Protein AF-A0A698WB61-F1 (afdb_monomer)

Organism: Salmonella bongori (NCBI:txid54736)

pLDDT: mean 81.7, std 18.83, range [40.88, 97.94]

Mean predicted aligned error: 11.67 Å

Radius of gyration: 24.61 Å; Cα contacts (8 Å, |Δi|>4): 195; chains: 1; bounding box: 82×40×59 Å

Nearest PDB structures (foldseek):
  4rny-assembly1_A  TM=7.582E-01  e=2.521E+00  Helicobacter pylori 26695
  7wpj-assembly1_A  TM=4.078E-01  e=1.451E+00  Staphylococcus aureus
  7sp4-assembly1_B  TM=3.111E-01  e=2.598E-01  Lederbergvirus Sf6
  1txk-assembly1_A  TM=3.949E-01  e=2.521E+00  Escherichia coli

Structure (mmCIF, N/CA/C/O backbone):
data_AF-A0A698WB61-F1
#
_entry.id   AF-A0A698WB61-F1
#
loop_
_atom_site.group_PDB
_atom_site.id
_atom_site.type_symbol
_atom_site.label_atom_id
_atom_site.label_alt_id
_atom_site.label_comp_id
_atom_site.label_asym_id
_atom_site.label_entity_id
_atom_site.label_seq_id
_atom_site.pdbx_PDB_ins_code
_atom_site.Cartn_x
_atom_site.Cartn_y
_atom_site.Cartn_z
_atom_site.occupancy
_atom_site.B_iso_or_equiv
_atom_site.auth_seq_id
_atom_site.auth_comp_id
_atom_site.auth_asym_id
_atom_site.auth_atom_id
_atom_site.pdbx_PDB_model_num
ATOM 1 N N . MET A 1 1 ? -61.695 -26.414 41.688 1.00 41.84 1 MET A N 1
ATOM 2 C CA . MET A 1 1 ? -60.893 -26.206 40.463 1.00 41.84 1 MET A CA 1
ATOM 3 C C . MET A 1 1 ? -61.001 -24.724 40.090 1.00 41.84 1 MET A C 1
ATOM 5 O O . MET A 1 1 ? -62.112 -24.228 40.003 1.00 41.84 1 MET A O 1
ATOM 9 N N . LYS A 1 2 ? -59.868 -24.009 40.027 1.00 46.34 2 LYS A N 1
ATOM 10 C CA 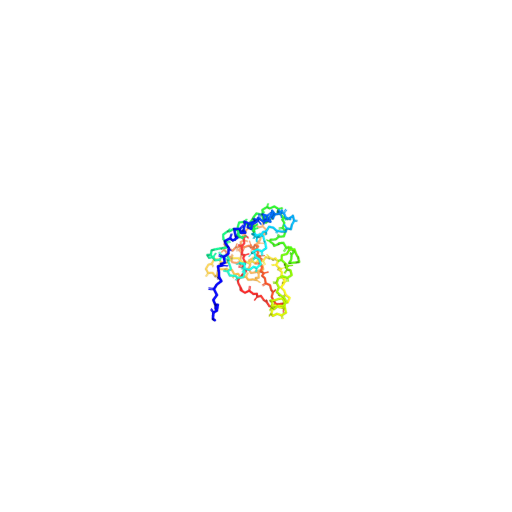. LYS A 1 2 ? -59.655 -22.597 39.597 1.00 46.34 2 LYS A CA 1
ATOM 11 C C . LYS A 1 2 ? -58.847 -22.666 38.275 1.00 46.34 2 LYS A C 1
ATOM 13 O O . LYS A 1 2 ? -58.151 -23.678 38.158 1.00 46.34 2 LYS A O 1
ATOM 18 N N . PRO A 1 3 ? -58.870 -21.707 37.315 1.00 48.97 3 PRO A N 1
ATOM 19 C CA . PRO A 1 3 ? -58.414 -20.314 37.528 1.00 48.97 3 PRO A CA 1
ATOM 20 C C . PRO A 1 3 ? -59.208 -19.229 36.756 1.00 48.97 3 PRO A C 1
ATOM 22 O O . PRO A 1 3 ? -59.797 -19.493 35.719 1.00 48.97 3 PRO A O 1
ATOM 25 N N . THR A 1 4 ? -59.450 -18.040 37.315 1.00 49.19 4 THR A N 1
ATOM 26 C CA . THR A 1 4 ? -58.546 -16.894 37.594 1.00 49.19 4 THR A CA 1
ATOM 27 C C . THR A 1 4 ? -58.271 -16.033 36.354 1.00 49.19 4 THR A C 1
ATOM 29 O O . THR A 1 4 ? -57.464 -16.378 35.499 1.00 49.19 4 THR A O 1
ATOM 32 N N . THR A 1 5 ? -58.960 -14.890 36.327 1.00 57.94 5 THR A N 1
ATOM 33 C CA . THR A 1 5 ? -58.790 -13.707 35.472 1.00 57.94 5 THR A CA 1
ATOM 34 C C . THR A 1 5 ? -57.394 -13.091 35.623 1.00 57.94 5 THR A C 1
ATOM 36 O O . THR A 1 5 ? -56.964 -12.854 36.752 1.00 57.94 5 THR A O 1
ATOM 39 N N . THR A 1 6 ? -56.725 -12.757 34.511 1.00 55.84 6 THR A N 1
ATOM 40 C CA . THR A 1 6 ? -55.413 -12.079 34.515 1.00 55.84 6 THR A CA 1
ATOM 41 C C . THR A 1 6 ? -55.462 -10.781 33.705 1.00 55.84 6 THR A C 1
ATOM 43 O O . THR A 1 6 ? -55.969 -10.743 32.587 1.00 55.84 6 THR A O 1
ATOM 46 N N . ILE A 1 7 ? -54.954 -9.718 34.327 1.00 53.56 7 ILE A N 1
ATOM 47 C CA . ILE A 1 7 ? -54.972 -8.311 33.913 1.00 53.56 7 ILE A CA 1
ATOM 48 C C . ILE A 1 7 ? -53.865 -8.034 32.881 1.00 53.56 7 ILE A C 1
ATOM 50 O O . ILE A 1 7 ? -52.739 -8.504 33.023 1.00 53.56 7 ILE A O 1
ATOM 54 N N . ILE A 1 8 ? -54.195 -7.240 31.859 1.00 55.44 8 ILE A N 1
ATOM 55 C CA . ILE A 1 8 ? -53.283 -6.722 30.831 1.00 55.44 8 ILE A CA 1
ATOM 56 C C . ILE A 1 8 ? -52.415 -5.618 31.451 1.00 55.44 8 ILE A C 1
ATOM 58 O O . ILE A 1 8 ? -52.942 -4.592 31.875 1.00 55.44 8 ILE A O 1
ATOM 62 N N . ALA A 1 9 ? -51.093 -5.797 31.467 1.00 50.34 9 ALA A N 1
ATOM 63 C CA . ALA A 1 9 ? -50.139 -4.741 31.799 1.00 50.34 9 ALA A CA 1
ATOM 64 C C . ALA A 1 9 ? -49.321 -4.380 30.549 1.00 50.34 9 ALA A C 1
ATOM 66 O O . ALA A 1 9 ? -48.451 -5.136 30.119 1.00 50.34 9 ALA A O 1
ATOM 67 N N . LEU A 1 10 ? -49.622 -3.221 29.952 1.00 55.03 10 LEU A N 1
ATOM 68 C CA . LEU A 1 10 ? -48.770 -2.576 28.953 1.00 55.03 10 LEU A CA 1
ATOM 69 C C . LEU A 1 10 ? -47.487 -2.083 29.641 1.00 55.03 10 LEU A C 1
ATOM 71 O O . LEU A 1 10 ? -47.478 -1.028 30.272 1.00 55.03 10 LEU A O 1
ATOM 75 N N . SER A 1 11 ? -46.391 -2.824 29.499 1.00 51.22 11 SER A N 1
ATOM 76 C CA . SER A 1 11 ? -45.049 -2.327 29.805 1.00 51.22 11 SER A CA 1
ATOM 77 C C . SER A 1 11 ? -44.483 -1.627 28.571 1.00 51.22 11 SER A C 1
ATOM 79 O O . SER A 1 11 ? -43.958 -2.263 27.660 1.00 51.22 11 SER A O 1
ATOM 81 N N . PHE A 1 12 ? -44.609 -0.301 28.533 1.00 55.00 12 PHE A N 1
ATOM 82 C CA . PHE A 1 12 ? -43.910 0.550 27.573 1.00 55.00 12 PHE A CA 1
ATOM 83 C C . PHE A 1 12 ? -42.424 0.573 27.967 1.00 55.00 12 PHE A C 1
ATOM 85 O O . PHE A 1 12 ? -42.005 1.337 28.836 1.00 55.00 12 PHE A O 1
ATOM 92 N N . ALA A 1 13 ? -41.631 -0.335 27.396 1.00 58.59 13 ALA A N 1
ATOM 93 C CA . ALA A 1 13 ? -40.183 -0.325 27.554 1.00 58.59 13 ALA A CA 1
ATOM 94 C C . ALA A 1 13 ? -39.633 0.939 26.879 1.00 58.59 13 ALA A C 1
ATOM 96 O O . ALA A 1 13 ? -39.672 1.065 25.658 1.00 58.59 13 ALA A O 1
ATOM 97 N N . VAL A 1 14 ? -39.165 1.893 27.685 1.00 59.50 14 VAL A N 1
ATOM 98 C CA . VAL A 1 14 ? -38.454 3.088 27.223 1.00 59.50 14 VAL A CA 1
ATOM 99 C C . VAL A 1 14 ? -37.188 2.623 26.498 1.00 59.50 14 VAL A C 1
ATOM 101 O O . VAL A 1 14 ? -36.313 2.046 27.150 1.00 59.50 14 VAL A O 1
ATOM 104 N N . PRO A 1 15 ? -37.048 2.838 25.177 1.00 50.62 15 PRO A N 1
ATOM 105 C CA . PRO A 1 15 ? -35.795 2.544 24.515 1.00 50.62 15 PRO A CA 1
ATOM 106 C C . PRO A 1 15 ? -34.793 3.599 24.985 1.00 50.62 15 PRO A C 1
ATOM 108 O O . PRO A 1 15 ? -34.879 4.765 24.598 1.00 50.62 15 PRO A O 1
ATOM 111 N N . LEU A 1 16 ? -33.846 3.203 25.843 1.00 55.16 16 LEU A N 1
ATOM 112 C CA . LEU A 1 16 ? -32.613 3.963 26.023 1.00 55.16 16 LEU A CA 1
ATOM 113 C C . LEU A 1 16 ? -31.941 4.017 24.648 1.00 55.16 16 LEU A C 1
ATOM 115 O O . LEU A 1 16 ? -31.295 3.060 24.221 1.00 55.16 16 LEU A O 1
ATOM 119 N N . LEU A 1 17 ? -32.114 5.131 23.935 1.00 52.75 17 LEU A N 1
ATOM 120 C CA . LEU A 1 17 ? -31.241 5.476 22.826 1.00 52.75 17 LEU A CA 1
ATOM 121 C C . LEU A 1 17 ? -29.831 5.598 23.409 1.00 52.75 17 LEU A C 1
ATOM 123 O O . LEU A 1 17 ? -29.476 6.610 24.013 1.00 52.75 17 LEU A O 1
ATOM 127 N N . ALA A 1 18 ? -29.032 4.547 23.241 1.00 57.81 18 ALA A N 1
ATOM 128 C CA . ALA A 1 18 ? -27.594 4.615 23.391 1.00 57.81 18 ALA A CA 1
ATOM 129 C C . ALA A 1 18 ? -27.074 5.561 22.302 1.00 57.81 18 ALA A C 1
ATOM 131 O O . ALA A 1 18 ? -26.806 5.157 21.170 1.00 57.81 18 ALA A O 1
ATOM 132 N N . ILE A 1 19 ? -26.993 6.851 22.632 1.00 54.56 19 ILE A N 1
ATOM 133 C CA . ILE A 1 19 ? -26.300 7.843 21.819 1.00 54.56 19 ILE A CA 1
ATOM 134 C C . ILE A 1 19 ? -24.838 7.409 21.823 1.00 54.56 19 ILE A C 1
ATOM 136 O O . ILE A 1 19 ? -24.088 7.670 22.762 1.00 54.56 19 ILE A O 1
ATOM 140 N N . SER A 1 20 ? -24.461 6.674 20.781 1.00 53.50 20 SER A N 1
ATOM 141 C CA . SER A 1 20 ? -23.079 6.321 20.505 1.00 53.50 20 SER A CA 1
ATOM 142 C C . SER A 1 20 ? -22.373 7.625 20.163 1.00 53.50 20 SER A C 1
ATOM 144 O O . SER A 1 20 ? -22.424 8.095 19.026 1.00 53.50 20 SER A O 1
ATOM 146 N N . LEU A 1 21 ? -21.786 8.273 21.169 1.00 49.03 21 LEU A N 1
ATOM 147 C CA . LEU A 1 21 ? -20.866 9.374 20.933 1.00 49.03 21 LEU A CA 1
ATOM 148 C C . LEU A 1 21 ? -19.780 8.834 19.996 1.00 49.03 21 LEU A C 1
ATOM 150 O O . LEU A 1 21 ? -19.218 7.776 20.294 1.00 49.03 21 LEU A O 1
ATOM 154 N N . PRO A 1 22 ? -19.457 9.514 18.883 1.00 46.28 22 PRO A N 1
ATOM 155 C CA . PRO A 1 22 ? -18.274 9.166 18.126 1.00 46.28 22 PRO A CA 1
ATOM 156 C C . PRO A 1 22 ? -17.081 9.478 19.029 1.00 46.28 22 PRO A C 1
ATOM 158 O O . PRO A 1 22 ? -16.597 10.610 19.089 1.00 46.28 22 PRO A O 1
ATOM 161 N N . SER A 1 23 ? -16.625 8.480 19.786 1.00 40.88 23 SER A N 1
ATOM 162 C CA . SER A 1 23 ? -15.330 8.523 20.439 1.00 40.88 23 SER A CA 1
ATOM 163 C C . SER A 1 23 ? -14.321 8.892 19.360 1.00 40.88 23 SER A C 1
ATOM 165 O O . SER A 1 23 ? -14.310 8.268 18.297 1.00 40.88 23 SER A O 1
ATOM 167 N N . ARG A 1 24 ? -13.454 9.875 19.610 1.00 44.25 24 ARG A N 1
ATOM 168 C CA . ARG A 1 24 ? -12.292 10.147 18.748 1.00 44.25 24 ARG A CA 1
ATOM 169 C C . ARG A 1 24 ? -11.207 9.066 18.912 1.00 44.25 24 ARG A C 1
ATOM 171 O O . ARG A 1 24 ? -10.029 9.372 19.043 1.00 44.25 24 ARG A O 1
ATOM 178 N N . ALA A 1 25 ? -11.640 7.809 18.912 1.00 51.84 25 ALA A N 1
ATOM 179 C CA . ALA A 1 25 ? -10.875 6.644 18.514 1.00 51.84 25 ALA A CA 1
ATOM 180 C C . ALA A 1 25 ? -10.750 6.652 16.977 1.00 51.84 25 ALA A C 1
ATOM 182 O O . ALA A 1 25 ? -11.428 7.432 16.297 1.00 51.84 25 ALA A O 1
ATOM 183 N N . ALA A 1 26 ? -9.864 5.829 16.416 1.00 61.22 26 ALA A N 1
ATOM 184 C CA . ALA A 1 26 ? -9.831 5.621 14.969 1.00 61.22 26 ALA A CA 1
ATOM 185 C C . ALA A 1 26 ? -11.254 5.304 14.468 1.00 61.22 26 ALA A C 1
ATOM 187 O O . ALA A 1 26 ? -12.000 4.590 15.140 1.00 61.22 26 ALA A O 1
ATOM 188 N N . SER A 1 27 ? -11.676 5.898 13.344 1.00 80.81 27 SER A N 1
ATOM 189 C CA . SER A 1 27 ? -13.045 5.660 12.867 1.00 80.81 27 SER A CA 1
ATOM 190 C C . SER A 1 27 ? -13.232 4.179 12.543 1.00 80.81 27 SER A C 1
ATOM 192 O O . SER A 1 27 ? -12.263 3.492 12.220 1.00 80.81 27 SER A O 1
ATOM 194 N N . GLN A 1 28 ? -14.470 3.684 12.572 1.00 83.62 28 GLN A N 1
ATOM 195 C CA . GLN A 1 28 ? -14.752 2.280 12.254 1.00 83.62 28 GLN A CA 1
ATOM 196 C C . GLN A 1 28 ? -14.163 1.876 10.890 1.00 83.62 28 GLN A C 1
ATOM 198 O O . GLN A 1 28 ? -13.548 0.820 10.773 1.00 83.62 28 GLN A O 1
ATOM 203 N N . ASP A 1 29 ? -14.217 2.780 9.908 1.00 90.56 29 ASP A N 1
ATOM 204 C CA . ASP A 1 29 ? -13.574 2.605 8.601 1.00 90.56 29 ASP A CA 1
ATOM 205 C C . ASP A 1 29 ? -12.039 2.538 8.668 1.00 90.56 29 ASP A C 1
ATOM 207 O O . ASP A 1 29 ? -11.430 1.777 7.922 1.00 90.56 29 ASP A O 1
ATOM 211 N N . GLU A 1 30 ? -11.390 3.329 9.533 1.00 91.25 30 GLU A N 1
ATOM 212 C CA . GLU A 1 30 ? -9.934 3.277 9.721 1.00 91.25 30 GLU A CA 1
ATOM 213 C C . GLU A 1 30 ? -9.511 1.969 10.397 1.00 91.25 30 GLU A C 1
ATOM 215 O O . GLU A 1 30 ? -8.488 1.391 10.034 1.00 91.25 30 GLU A O 1
ATOM 220 N N . CYS A 1 31 ? -10.305 1.477 11.346 1.00 91.00 31 CYS A N 1
ATOM 221 C CA . CYS A 1 31 ? -10.051 0.200 12.000 1.00 91.00 31 CYS A CA 1
ATOM 222 C C . CYS A 1 31 ? -10.312 -0.994 11.087 1.00 91.00 31 CYS A C 1
ATOM 224 O O . CYS A 1 31 ? -9.529 -1.943 11.085 1.00 91.00 31 CYS A O 1
ATOM 226 N N . ALA A 1 32 ? -11.331 -0.911 10.231 1.00 90.81 32 ALA A N 1
ATOM 227 C CA . ALA A 1 32 ? -11.623 -1.928 9.229 1.00 90.81 32 ALA A CA 1
ATOM 228 C C . ALA A 1 32 ? -10.475 -2.130 8.222 1.00 90.81 32 ALA A C 1
ATOM 230 O O . ALA A 1 32 ? -10.406 -3.180 7.584 1.00 90.81 32 ALA A O 1
ATOM 231 N N . ILE A 1 33 ? -9.527 -1.187 8.105 1.00 93.81 33 ILE A N 1
ATOM 232 C CA . ILE A 1 33 ? -8.329 -1.361 7.269 1.00 93.81 33 ILE A CA 1
ATOM 233 C C . ILE A 1 33 ? -7.536 -2.604 7.695 1.00 93.81 33 ILE A C 1
ATOM 235 O O . ILE A 1 33 ? -7.072 -3.334 6.824 1.00 93.81 33 ILE A O 1
ATOM 239 N N . TRP A 1 34 ? -7.419 -2.887 8.997 1.00 91.44 34 TRP A N 1
ATOM 240 C CA . TRP A 1 34 ? -6.693 -4.064 9.495 1.00 91.44 34 TRP A CA 1
ATOM 241 C C . TRP A 1 34 ? -7.267 -5.385 8.968 1.00 91.44 34 TRP A C 1
ATOM 243 O O . TRP A 1 34 ? -6.508 -6.303 8.672 1.00 91.44 34 TRP A O 1
ATOM 253 N N . LEU A 1 35 ? -8.589 -5.456 8.793 1.00 89.25 35 LEU A N 1
ATOM 254 C CA . LEU A 1 35 ? -9.285 -6.637 8.276 1.00 89.25 35 LEU A CA 1
ATOM 255 C C . LEU A 1 35 ? -9.292 -6.680 6.743 1.00 89.25 35 LEU A C 1
ATOM 257 O O . LEU A 1 35 ? -9.133 -7.734 6.136 1.00 89.25 35 LEU A O 1
ATOM 261 N N . CYS A 1 36 ? -9.465 -5.524 6.107 1.00 93.12 36 CYS A N 1
ATOM 262 C CA . CYS A 1 36 ? -9.637 -5.422 4.663 1.00 93.12 36 CYS A CA 1
ATOM 263 C C . CYS A 1 36 ? -8.324 -5.448 3.872 1.00 93.12 36 CYS A C 1
ATOM 265 O O . CYS A 1 36 ? -8.316 -5.854 2.708 1.00 93.12 36 CYS A O 1
ATOM 267 N N . LEU A 1 37 ? -7.219 -4.983 4.462 1.00 94.75 37 LEU A N 1
ATOM 268 C CA . LEU A 1 37 ? -5.950 -4.825 3.753 1.00 94.75 37 LEU A CA 1
ATOM 269 C C . LEU A 1 37 ? -5.325 -6.157 3.305 1.00 94.75 37 LEU A C 1
ATOM 271 O O . LEU A 1 37 ? -4.919 -6.214 2.146 1.00 94.75 37 LEU A O 1
ATOM 275 N N . PRO A 1 38 ? -5.296 -7.232 4.118 1.00 91.12 38 PRO A N 1
ATOM 276 C CA . PRO A 1 38 ? -4.732 -8.512 3.683 1.00 91.12 38 PRO A CA 1
ATOM 277 C C . PRO A 1 38 ? -5.456 -9.146 2.489 1.00 91.12 38 PRO A C 1
ATOM 279 O O . PRO A 1 38 ? -4.842 -9.826 1.671 1.00 91.12 38 PRO A O 1
ATOM 282 N N . ALA A 1 39 ? -6.759 -8.887 2.353 1.00 90.19 39 ALA A N 1
ATOM 283 C CA . ALA A 1 39 ? -7.559 -9.303 1.199 1.00 90.19 39 ALA A CA 1
ATOM 284 C C . ALA A 1 39 ? -7.475 -8.316 0.016 1.00 90.19 39 ALA A C 1
ATOM 286 O O . ALA A 1 39 ? -8.148 -8.485 -0.997 1.00 90.19 39 ALA A O 1
ATOM 287 N N . GLY A 1 40 ? -6.686 -7.253 0.154 1.00 90.88 40 GLY A N 1
ATOM 288 C CA . GLY A 1 40 ? -6.487 -6.219 -0.849 1.00 90.88 40 GLY A CA 1
ATOM 289 C C . GLY A 1 40 ? -7.677 -5.298 -1.108 1.00 90.88 40 GLY A C 1
ATOM 290 O O . GLY A 1 40 ? -7.819 -4.764 -2.209 1.00 90.88 40 GLY A O 1
ATOM 291 N N . PHE A 1 41 ? -8.511 -5.076 -0.089 1.00 92.69 41 PHE A N 1
ATOM 292 C CA . PHE A 1 41 ? -9.751 -4.303 -0.174 1.00 92.69 41 PHE A CA 1
ATOM 293 C C . PHE A 1 41 ? -10.707 -4.835 -1.254 1.00 92.69 41 PHE A C 1
ATOM 295 O O . PHE A 1 41 ? -11.027 -4.128 -2.215 1.00 92.69 41 PHE A O 1
ATOM 302 N N . GLY A 1 42 ? -11.146 -6.084 -1.087 1.00 87.12 42 GLY A N 1
ATOM 303 C CA . GLY A 1 42 ? -12.194 -6.698 -1.904 1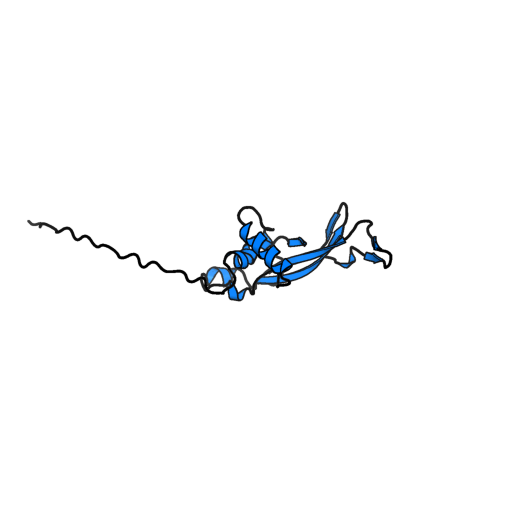.00 87.12 42 GLY A CA 1
ATOM 304 C C . GLY A 1 42 ? -13.574 -6.045 -1.730 1.00 87.12 42 GLY A C 1
ATOM 305 O O . GLY A 1 42 ? -13.711 -4.942 -1.193 1.00 87.12 42 GLY A O 1
ATOM 306 N N . GLN A 1 43 ? -14.619 -6.735 -2.188 1.00 90.06 43 GLN A N 1
ATOM 307 C CA . GLN A 1 43 ? -15.995 -6.243 -2.080 1.00 90.06 43 GLN A CA 1
ATOM 308 C C . GLN A 1 43 ? -16.376 -5.975 -0.612 1.00 90.06 43 GLN A C 1
ATOM 310 O O . GLN A 1 43 ? -16.085 -6.785 0.264 1.00 90.06 43 GLN A O 1
ATOM 315 N N . GLY A 1 44 ? -17.014 -4.830 -0.346 1.00 89.44 44 GLY A N 1
ATOM 316 C CA . GLY A 1 44 ? -17.431 -4.427 1.005 1.00 89.44 44 GLY A CA 1
ATOM 317 C C . GLY A 1 44 ? -16.368 -3.668 1.809 1.00 89.44 44 GLY A C 1
ATOM 318 O O . GLY A 1 44 ? -16.654 -3.196 2.904 1.00 89.44 44 GLY A O 1
ATOM 319 N N . CYS A 1 45 ? -15.164 -3.481 1.261 1.00 94.69 45 CYS A N 1
ATOM 320 C CA . CYS A 1 45 ? -14.065 -2.766 1.916 1.00 94.69 45 CYS A CA 1
ATOM 321 C C . CYS A 1 45 ? -13.833 -1.342 1.372 1.00 94.69 45 CYS A C 1
ATOM 323 O O . CYS A 1 45 ? -12.792 -0.737 1.641 1.00 94.69 45 CYS A O 1
ATOM 325 N N . ASP A 1 46 ? -14.775 -0.776 0.612 1.00 94.56 46 ASP A N 1
ATOM 326 C CA . ASP A 1 46 ? -14.617 0.526 -0.057 1.00 94.56 46 ASP A CA 1
ATOM 327 C C . ASP A 1 46 ? -14.434 1.698 0.916 1.00 94.56 46 ASP A C 1
ATOM 329 O O . ASP A 1 46 ? -13.616 2.596 0.677 1.00 94.56 46 ASP A O 1
ATOM 333 N N . ALA A 1 47 ? -15.144 1.670 2.047 1.00 94.00 47 ALA A N 1
ATOM 334 C CA . ALA A 1 47 ? -15.002 2.666 3.105 1.00 94.00 47 ALA A CA 1
ATOM 335 C C . ALA A 1 47 ? -13.605 2.594 3.747 1.00 94.00 47 ALA A C 1
ATOM 337 O O . ALA A 1 47 ? -12.901 3.605 3.822 1.00 94.00 47 ALA A O 1
ATOM 338 N N . ALA A 1 48 ? -13.141 1.384 4.080 1.00 94.88 48 ALA A N 1
ATOM 339 C CA . ALA A 1 48 ? -11.797 1.151 4.605 1.00 94.88 48 ALA A CA 1
ATOM 340 C C . ALA A 1 48 ? -10.708 1.579 3.606 1.00 94.88 48 ALA A C 1
ATOM 342 O O . ALA A 1 48 ? -9.757 2.273 3.964 1.00 94.88 48 ALA A O 1
ATOM 343 N N . LYS A 1 49 ? -10.873 1.255 2.318 1.00 95.25 49 LYS A N 1
ATOM 344 C CA . LYS A 1 49 ? -9.959 1.676 1.244 1.00 95.25 49 LYS A CA 1
ATOM 345 C C . LYS A 1 49 ? -9.897 3.195 1.116 1.00 95.25 49 LYS A C 1
ATOM 347 O O . LYS A 1 49 ? -8.827 3.773 0.906 1.00 95.25 49 LYS A O 1
ATOM 352 N N . SER A 1 50 ? -11.040 3.858 1.250 1.00 95.56 50 SER A N 1
ATOM 353 C CA . SER A 1 50 ? -11.134 5.317 1.222 1.00 95.56 50 SER A CA 1
ATOM 354 C C . SER A 1 50 ? -10.454 5.946 2.438 1.00 95.56 50 SER A C 1
ATOM 356 O O . SER A 1 50 ? -9.706 6.917 2.283 1.00 95.56 50 SER A O 1
ATOM 358 N N . ALA A 1 51 ? -10.636 5.366 3.627 1.00 95.94 51 ALA A N 1
ATOM 359 C CA . ALA A 1 51 ? -9.956 5.776 4.849 1.00 95.94 51 ALA A CA 1
ATOM 360 C C . ALA A 1 51 ? -8.430 5.611 4.732 1.00 95.94 51 ALA A C 1
ATOM 362 O O . ALA A 1 51 ? -7.695 6.571 4.966 1.00 95.94 51 ALA A O 1
ATOM 363 N N . PHE A 1 52 ? -7.954 4.461 4.249 1.00 96.00 52 PHE A N 1
ATOM 364 C CA . PHE A 1 52 ? -6.540 4.191 3.969 1.00 96.00 52 PHE A CA 1
ATOM 365 C C . PHE A 1 52 ? -5.924 5.251 3.044 1.00 96.00 52 PHE A C 1
ATOM 367 O O . PHE A 1 52 ? -4.961 5.932 3.407 1.00 96.00 52 PHE A O 1
ATOM 374 N N . LYS A 1 53 ? -6.539 5.487 1.876 1.00 95.62 53 LYS A N 1
ATOM 375 C CA . LYS A 1 53 ? -6.085 6.515 0.922 1.00 95.62 53 LYS A CA 1
ATOM 376 C C . LYS A 1 53 ? -6.078 7.913 1.543 1.00 95.62 53 LYS A C 1
ATOM 378 O O . LYS A 1 53 ? -5.171 8.704 1.287 1.00 95.62 53 LYS A O 1
ATOM 383 N N . LYS A 1 54 ? -7.084 8.239 2.359 1.00 96.12 54 LYS A N 1
ATOM 384 C CA . LYS A 1 54 ? -7.186 9.529 3.055 1.00 96.12 54 LYS A CA 1
ATOM 385 C C . LYS A 1 54 ? -6.061 9.712 4.072 1.00 96.12 54 LYS A C 1
ATOM 387 O O . LYS A 1 54 ? -5.551 10.824 4.180 1.00 96.12 54 LYS A O 1
ATOM 392 N N . ARG A 1 55 ? -5.664 8.661 4.796 1.00 95.44 55 ARG A N 1
ATOM 393 C CA . ARG A 1 55 ? -4.541 8.701 5.746 1.00 95.44 55 ARG A CA 1
ATOM 394 C C . ARG A 1 55 ? -3.218 8.954 5.030 1.00 95.44 55 ARG A C 1
ATOM 396 O O . ARG A 1 55 ? -2.535 9.909 5.393 1.00 95.44 55 ARG A O 1
ATOM 403 N N . ILE A 1 56 ? -2.940 8.213 3.955 1.00 95.06 56 ILE A N 1
ATOM 404 C CA . ILE A 1 56 ? -1.735 8.397 3.127 1.00 95.06 56 ILE A CA 1
ATOM 405 C C . ILE A 1 56 ? -1.677 9.809 2.543 1.00 95.06 56 ILE A C 1
ATOM 407 O O . ILE A 1 56 ? -0.667 10.493 2.676 1.00 95.06 56 ILE A O 1
ATOM 411 N N . ARG A 1 57 ? -2.782 10.302 1.967 1.00 95.44 57 ARG A N 1
ATOM 412 C CA . ARG A 1 57 ? -2.848 11.668 1.415 1.00 95.44 57 ARG A CA 1
ATOM 413 C C . ARG A 1 57 ? -2.593 12.747 2.470 1.00 95.44 57 ARG A C 1
ATOM 415 O O . ARG A 1 57 ? -2.134 13.832 2.141 1.00 95.44 57 ARG A O 1
ATOM 422 N N . LYS A 1 58 ? -2.906 12.460 3.734 1.00 95.38 58 LYS A N 1
ATOM 423 C CA . LYS A 1 58 ? -2.654 13.346 4.876 1.00 95.38 58 LYS A CA 1
ATOM 424 C C . LYS A 1 58 ? -1.279 13.129 5.521 1.00 95.38 58 LYS A C 1
ATOM 426 O O . LYS A 1 58 ? -1.047 13.684 6.590 1.00 95.38 58 LYS A O 1
ATOM 431 N N . GLY A 1 59 ? -0.411 12.303 4.933 1.00 93.00 59 GLY A N 1
ATOM 432 C CA . GLY A 1 59 ? 0.905 11.978 5.489 1.00 93.00 59 GLY A CA 1
ATOM 433 C C . GLY A 1 59 ? 0.847 11.217 6.817 1.00 93.00 59 GLY A C 1
ATOM 434 O O . GLY A 1 59 ? 1.810 11.228 7.575 1.00 93.00 59 GLY A O 1
ATOM 435 N N . LYS A 1 60 ? -0.290 10.587 7.138 1.00 92.38 60 LYS A N 1
ATOM 436 C CA . LYS A 1 60 ? -0.435 9.751 8.334 1.00 92.38 60 LYS A CA 1
ATOM 437 C C . LYS A 1 60 ? 0.006 8.323 8.034 1.00 92.38 60 LYS A C 1
ATOM 439 O O . LYS A 1 60 ? -0.010 7.902 6.878 1.00 92.38 60 LYS A O 1
ATOM 444 N N . SER A 1 61 ? 0.299 7.561 9.093 1.00 91.88 61 SER A N 1
ATOM 445 C CA . SER A 1 61 ? 0.477 6.111 8.966 1.00 91.88 61 SER A CA 1
ATOM 446 C C . SER A 1 61 ? -0.720 5.499 8.220 1.00 91.88 61 SER A C 1
ATOM 448 O O . SER A 1 61 ? -1.859 5.881 8.528 1.00 91.88 61 SER A O 1
ATOM 450 N N . PRO A 1 62 ? -0.512 4.580 7.259 1.00 93.50 62 PRO A N 1
ATOM 451 C CA . PRO A 1 62 ? -1.593 4.040 6.434 1.00 93.50 62 PRO A CA 1
ATOM 452 C C . PRO A 1 62 ? 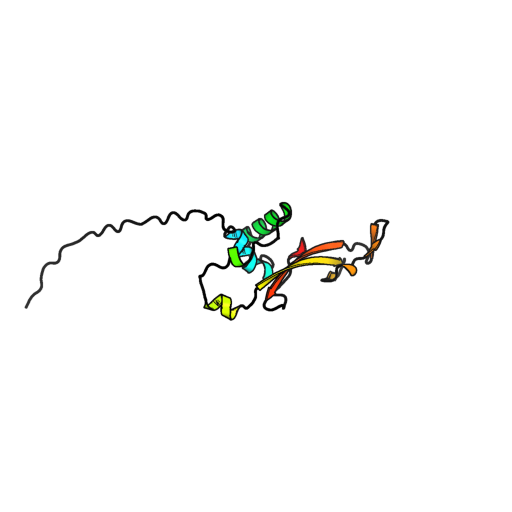-2.684 3.342 7.251 1.00 93.50 62 PRO A C 1
ATOM 454 O O . PRO A 1 62 ? -3.844 3.331 6.841 1.00 93.50 62 PRO A O 1
ATOM 457 N N . LEU A 1 63 ? -2.330 2.845 8.438 1.00 92.25 63 LEU A N 1
ATOM 458 C CA . LEU A 1 63 ? -3.257 2.293 9.415 1.00 92.25 63 LEU A CA 1
ATOM 459 C C . LEU A 1 63 ? -3.226 3.105 10.715 1.00 92.25 63 LEU A C 1
ATOM 461 O O . LEU A 1 63 ? -2.218 3.747 11.037 1.00 92.25 63 LEU A O 1
ATOM 465 N N . PRO A 1 64 ? -4.339 3.157 11.462 1.00 90.31 64 PRO A N 1
ATOM 466 C CA . PRO A 1 64 ? -4.297 3.562 12.862 1.00 90.31 64 PRO A CA 1
ATOM 467 C C . PRO A 1 64 ? -3.484 2.555 13.685 1.00 90.31 64 PRO A C 1
ATOM 469 O O . PRO A 1 64 ? -3.292 1.409 13.274 1.00 90.31 64 PRO A O 1
ATOM 472 N N . SER A 1 65 ? -3.024 2.976 14.863 1.00 86.88 65 SER A N 1
ATOM 473 C CA . SER A 1 65 ? -2.460 2.058 15.854 1.00 86.88 65 SER A CA 1
ATOM 474 C C . SER A 1 65 ? -3.439 0.923 16.133 1.00 86.88 65 SER A C 1
ATOM 476 O O . SER A 1 65 ? -4.629 1.172 16.332 1.00 86.88 65 SER A O 1
ATOM 478 N N . PHE A 1 66 ? -2.937 -0.314 16.166 1.00 83.69 66 PHE A N 1
ATOM 479 C CA . PHE A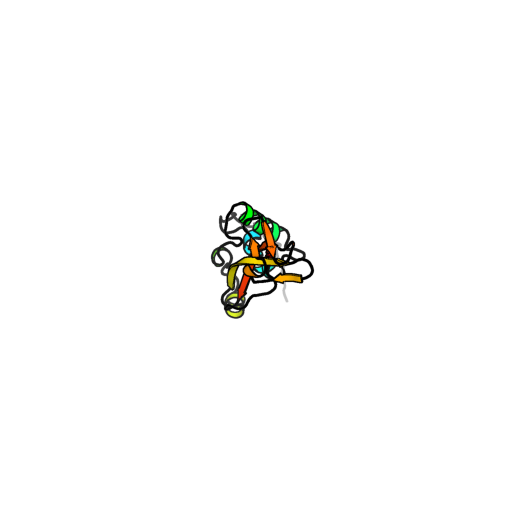 1 66 ? -3.769 -1.496 16.397 1.00 83.69 66 PHE A CA 1
ATOM 480 C C . PHE A 1 66 ? -4.555 -1.394 17.712 1.00 83.69 66 PHE A C 1
ATOM 482 O O . PHE A 1 66 ? -5.752 -1.651 17.729 1.00 83.69 66 PHE A O 1
ATOM 489 N N . SER A 1 67 ? -3.932 -0.889 18.781 1.00 80.88 67 SER A N 1
ATOM 490 C CA . SER A 1 67 ? -4.571 -0.669 20.088 1.00 80.88 67 SER A CA 1
ATOM 491 C C . SER A 1 67 ? -5.760 0.296 20.067 1.00 80.88 67 SER A C 1
ATOM 493 O O . SER A 1 67 ? -6.614 0.228 20.937 1.00 80.88 67 SER A O 1
ATOM 495 N N . SER A 1 68 ? -5.851 1.193 19.080 1.00 82.31 68 SER A N 1
ATOM 496 C CA . SER A 1 68 ? -7.006 2.091 18.925 1.00 82.31 68 SER A CA 1
ATOM 497 C C . SER A 1 68 ? -8.188 1.432 18.210 1.00 82.31 68 SER A C 1
ATOM 499 O O . SER A 1 68 ? -9.235 2.061 18.079 1.00 82.31 68 SER A O 1
ATOM 501 N N . CYS A 1 69 ? -7.994 0.208 17.717 1.00 84.50 69 CYS A N 1
ATOM 502 C CA . CYS A 1 69 ? -8.953 -0.573 16.941 1.00 84.50 69 CYS A CA 1
ATOM 503 C C . CYS A 1 69 ? -9.263 -1.936 17.557 1.00 84.50 69 CYS A C 1
ATOM 505 O O . CYS A 1 69 ? -10.318 -2.500 17.277 1.00 84.50 69 CYS A O 1
ATOM 507 N N . ALA A 1 70 ? -8.367 -2.450 18.396 1.00 76.38 70 ALA A N 1
ATOM 508 C CA . ALA A 1 70 ? -8.620 -3.574 19.273 1.00 76.38 70 ALA A CA 1
ATOM 509 C C . ALA A 1 70 ? -9.548 -3.103 20.403 1.00 76.38 70 ALA A C 1
ATOM 511 O O . ALA A 1 70 ? -9.093 -2.619 21.434 1.00 76.38 70 ALA A O 1
ATOM 512 N N . THR A 1 71 ? -10.859 -3.169 20.175 1.00 63.91 71 THR A N 1
ATOM 513 C CA . THR A 1 71 ? -11.834 -3.113 21.266 1.00 63.91 71 THR A CA 1
ATOM 514 C C . THR A 1 71 ? -11.783 -4.442 22.020 1.00 63.91 71 THR A C 1
ATOM 516 O O . THR A 1 71 ? -11.515 -5.476 21.411 1.00 63.91 71 THR A O 1
ATOM 519 N N . ASP A 1 72 ? -12.078 -4.452 23.322 1.00 49.97 72 ASP A N 1
ATOM 520 C CA . ASP A 1 72 ? -12.069 -5.648 24.193 1.00 49.97 72 ASP A CA 1
ATOM 521 C C . ASP A 1 72 ? -13.065 -6.763 23.782 1.00 49.97 72 ASP A C 1
ATOM 523 O O . ASP A 1 72 ? -13.345 -7.697 24.531 1.00 49.97 72 ASP A O 1
ATOM 527 N N . THR A 1 73 ? -13.640 -6.697 22.579 1.00 45.78 73 THR A N 1
ATOM 528 C CA . THR A 1 73 ? -14.549 -7.713 22.052 1.00 45.78 73 THR A CA 1
ATOM 529 C C . THR A 1 73 ? -13.750 -8.862 21.444 1.00 45.78 73 THR A C 1
ATOM 531 O O . THR A 1 73 ? -13.552 -8.946 20.234 1.00 45.78 73 THR A O 1
ATOM 534 N N . GLY A 1 74 ? -13.327 -9.776 22.313 1.00 42.97 74 GLY A N 1
ATOM 535 C CA . GLY A 1 74 ? -13.000 -11.143 21.934 1.00 42.97 74 GLY A CA 1
ATOM 536 C C . GLY A 1 74 ? -11.572 -11.553 22.249 1.00 42.97 74 GLY A C 1
ATOM 537 O O . GLY A 1 74 ? -10.753 -11.718 21.346 1.00 42.97 74 GLY A O 1
ATOM 538 N N . ASP A 1 75 ? -11.347 -11.881 23.518 1.00 46.62 75 ASP A N 1
ATOM 539 C CA . ASP A 1 75 ? -10.301 -12.781 24.032 1.00 46.62 75 ASP A CA 1
ATOM 540 C C . ASP A 1 75 ? -10.059 -14.040 23.161 1.00 46.62 75 ASP A C 1
ATOM 542 O O . ASP A 1 75 ? -9.003 -14.666 23.223 1.00 46.62 75 ASP A O 1
ATOM 546 N N . SER A 1 76 ? -11.002 -14.404 22.285 1.00 44.16 76 SER A N 1
ATOM 547 C CA . SER A 1 76 ? -10.884 -15.518 21.337 1.00 44.16 76 SER A CA 1
ATOM 548 C C . SER A 1 76 ? -10.257 -15.162 19.980 1.00 44.16 76 SER A C 1
ATOM 550 O O . SER A 1 76 ? -9.814 -16.072 19.288 1.00 44.16 76 SER A O 1
ATOM 552 N N . LEU A 1 77 ? -10.195 -13.885 19.575 1.00 47.25 77 LEU A N 1
ATOM 553 C CA . LEU A 1 77 ? -9.553 -13.455 18.322 1.00 47.25 77 LEU A CA 1
ATOM 554 C C . LEU A 1 77 ? -8.127 -12.945 18.578 1.00 47.25 77 LEU A C 1
ATOM 556 O O . LEU A 1 77 ? -7.226 -13.272 17.819 1.00 47.25 77 LEU A O 1
ATOM 560 N N . GLY A 1 78 ? -7.881 -12.234 19.684 1.00 45.66 78 GLY A N 1
ATOM 561 C CA . GLY A 1 78 ? -6.534 -11.773 20.056 1.00 45.66 78 GLY A CA 1
ATOM 562 C C . GLY A 1 78 ? -5.565 -12.917 20.384 1.00 45.66 78 GLY A C 1
ATOM 563 O O . GLY A 1 78 ? -4.439 -12.931 19.893 1.00 45.66 78 GLY A O 1
ATOM 564 N N . SER A 1 79 ? -6.025 -13.930 21.127 1.00 45.12 79 SER A N 1
ATOM 565 C CA . SER A 1 79 ? -5.215 -15.119 21.441 1.00 45.12 79 SER A CA 1
ATOM 566 C C . SER A 1 79 ? -5.092 -16.106 20.272 1.00 45.12 79 SER A C 1
ATOM 568 O O . SER A 1 79 ? -4.115 -16.847 20.206 1.00 45.12 79 SER A O 1
ATOM 570 N N . ALA A 1 80 ? -6.040 -16.116 19.327 1.00 53.44 80 ALA A N 1
ATOM 571 C CA . ALA A 1 80 ? -5.984 -16.989 18.148 1.00 53.44 80 ALA A CA 1
ATOM 572 C C . ALA A 1 80 ? -5.243 -16.359 16.955 1.00 53.44 80 ALA A C 1
ATOM 574 O O . ALA A 1 80 ? -4.712 -17.080 16.111 1.00 53.44 80 ALA A O 1
ATOM 575 N N . VAL A 1 81 ? -5.199 -15.023 16.868 1.00 60.69 81 VAL A N 1
ATOM 576 C CA . VAL A 1 81 ? -4.633 -14.295 15.722 1.00 60.69 81 VAL A CA 1
ATOM 577 C C . VAL A 1 81 ? -3.217 -13.770 16.005 1.00 60.69 81 VAL A C 1
ATOM 579 O O . VAL A 1 81 ? -2.543 -13.348 15.080 1.00 60.69 81 VAL A O 1
ATOM 582 N N . GLY A 1 82 ? -2.653 -13.917 17.204 1.00 70.25 82 GLY A N 1
ATOM 583 C CA . GLY A 1 82 ? -1.250 -13.552 17.447 1.00 70.25 82 GLY A CA 1
ATOM 584 C C . GLY A 1 82 ? -0.945 -12.067 17.188 1.00 70.25 82 GLY A C 1
ATOM 585 O O . GLY A 1 82 ? -1.842 -11.238 17.039 1.00 70.25 82 GLY A O 1
ATOM 586 N N . GLU A 1 83 ? 0.336 -11.702 17.162 1.00 83.19 83 GLU A N 1
ATOM 587 C CA . GLU A 1 83 ? 0.754 -10.305 17.032 1.00 83.19 83 GLU A CA 1
ATOM 588 C C . GLU A 1 83 ? 0.525 -9.794 15.602 1.00 83.19 83 GLU A C 1
ATOM 590 O O . GLU A 1 83 ? 1.235 -10.183 14.668 1.00 83.19 83 GLU A O 1
ATOM 595 N N . LEU A 1 84 ? -0.452 -8.896 15.437 1.00 85.25 84 LEU A N 1
ATOM 596 C CA . LEU A 1 84 ? -0.685 -8.179 14.188 1.00 85.25 84 LEU A CA 1
ATOM 597 C C . LEU A 1 84 ? 0.130 -6.888 14.146 1.00 85.25 84 LEU A C 1
ATOM 599 O O . LEU A 1 84 ? -0.059 -5.974 14.948 1.00 85.25 84 LEU A O 1
ATOM 603 N N . THR A 1 85 ? 1.003 -6.784 13.150 1.00 88.88 85 THR A N 1
ATOM 604 C CA . THR A 1 85 ? 1.798 -5.583 12.891 1.00 88.88 85 THR A CA 1
ATOM 605 C C . THR A 1 85 ? 1.596 -5.095 11.469 1.00 88.88 85 THR A C 1
ATOM 607 O O . THR A 1 85 ? 1.285 -5.855 10.553 1.00 88.88 85 THR A O 1
ATOM 610 N N . GLN A 1 86 ? 1.775 -3.795 11.277 1.00 91.50 86 GLN A N 1
ATOM 611 C CA . GLN A 1 86 ? 1.716 -3.165 9.971 1.00 91.50 86 GLN A CA 1
ATOM 612 C C . GLN A 1 86 ? 3.100 -2.651 9.613 1.00 91.50 86 GLN A C 1
ATOM 614 O O . GLN A 1 86 ? 3.723 -1.938 10.398 1.00 91.50 86 GLN A O 1
ATOM 619 N N . LYS A 1 87 ? 3.568 -2.986 8.410 1.00 93.38 87 LYS A N 1
ATOM 620 C CA . LYS A 1 87 ? 4.813 -2.438 7.866 1.00 93.38 87 LYS A CA 1
ATOM 621 C C . LYS A 1 87 ? 4.529 -1.722 6.558 1.00 93.38 87 LYS A C 1
ATOM 623 O O . LYS A 1 87 ? 3.740 -2.190 5.736 1.00 93.38 87 LYS A O 1
ATOM 628 N N . SER A 1 88 ? 5.154 -0.565 6.394 1.00 94.75 88 SER A N 1
ATOM 629 C CA . SER A 1 88 ? 5.214 0.155 5.125 1.00 94.75 88 SER A CA 1
ATOM 630 C C . SER A 1 88 ? 6.623 0.056 4.569 1.00 94.75 88 SER A C 1
ATOM 632 O O . SER A 1 88 ? 7.592 0.027 5.326 1.00 94.75 88 SER A O 1
ATOM 634 N N . GLY A 1 89 ? 6.737 0.019 3.250 1.00 95.12 89 GLY A N 1
ATOM 635 C CA . GLY A 1 89 ? 8.025 -0.056 2.583 1.00 95.12 89 GLY A CA 1
ATOM 636 C C . GLY A 1 89 ? 7.947 0.400 1.138 1.00 95.12 89 GLY A C 1
ATOM 637 O O . GLY A 1 89 ? 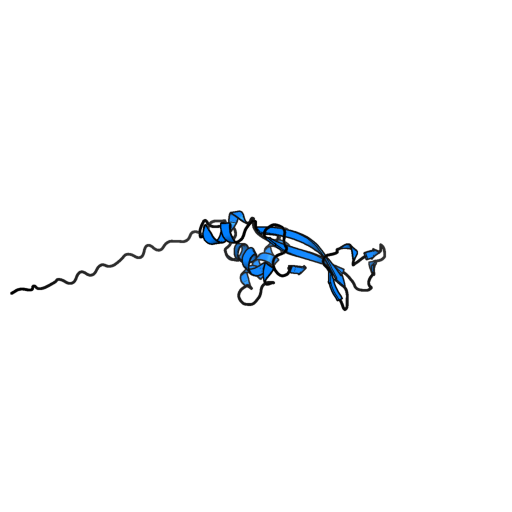6.919 0.898 0.675 1.00 95.12 89 GLY A O 1
ATOM 638 N N . VAL A 1 90 ? 9.057 0.214 0.432 1.00 96.44 90 VAL A N 1
ATOM 639 C CA . VAL A 1 90 ? 9.152 0.462 -1.004 1.00 96.44 90 VAL A CA 1
ATOM 640 C C . VAL A 1 90 ? 9.382 -0.868 -1.704 1.00 96.44 90 VAL A C 1
ATOM 642 O O . VAL A 1 90 ? 10.163 -1.696 -1.247 1.00 96.44 90 VAL A O 1
ATOM 645 N N . ALA A 1 91 ? 8.673 -1.060 -2.802 1.00 97.12 91 ALA A N 1
ATOM 646 C CA . ALA A 1 91 ? 8.778 -2.186 -3.711 1.00 97.12 91 ALA A CA 1
ATOM 647 C C . ALA A 1 91 ? 9.040 -1.655 -5.127 1.00 97.12 91 ALA A C 1
ATOM 649 O O . ALA A 1 91 ? 9.082 -0.441 -5.353 1.00 97.12 91 ALA A O 1
ATOM 650 N N . SER A 1 92 ? 9.186 -2.556 -6.090 1.00 97.94 92 SER A N 1
ATOM 651 C CA . SER A 1 92 ? 9.343 -2.209 -7.500 1.00 97.94 92 SER A CA 1
ATOM 652 C C . SER A 1 92 ? 8.188 -2.764 -8.317 1.00 97.94 92 SER A C 1
ATOM 654 O O . SER A 1 92 ? 7.805 -3.915 -8.150 1.00 97.94 92 SER A O 1
ATOM 656 N N . TRP A 1 93 ? 7.648 -1.966 -9.232 1.00 97.94 93 TRP A N 1
ATOM 657 C CA . TRP A 1 93 ? 6.826 -2.464 -10.328 1.00 97.94 93 TRP A CA 1
ATOM 658 C C . TRP A 1 93 ? 7.684 -2.561 -11.586 1.00 97.94 93 TRP A C 1
ATOM 660 O O . TRP A 1 93 ? 8.355 -1.592 -11.953 1.00 97.94 93 TRP A O 1
ATOM 670 N N . ILE A 1 94 ? 7.650 -3.717 -12.242 1.00 97.81 94 ILE A N 1
ATOM 671 C CA . ILE A 1 94 ? 8.422 -4.011 -13.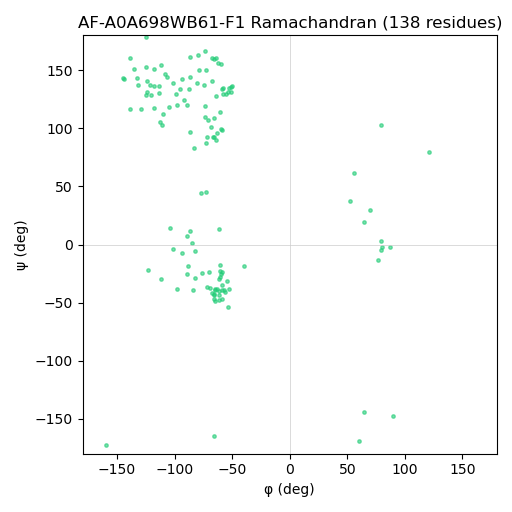446 1.00 97.81 94 ILE A CA 1
ATOM 672 C C . ILE A 1 94 ? 7.457 -4.352 -14.594 1.00 97.81 94 ILE A C 1
ATOM 674 O O . ILE A 1 94 ? 6.600 -5.230 -14.424 1.00 97.81 94 ILE A O 1
ATOM 678 N N . PRO A 1 95 ? 7.584 -3.707 -15.772 1.00 96.81 95 PRO A N 1
ATOM 679 C CA . PRO A 1 95 ? 6.782 -4.044 -16.944 1.00 96.81 95 PRO A CA 1
ATOM 680 C C . PRO A 1 95 ? 6.867 -5.536 -17.284 1.00 96.81 95 PRO A C 1
ATOM 682 O O . PRO A 1 95 ? 7.952 -6.107 -17.337 1.00 96.81 95 PRO A O 1
ATOM 685 N N . GLY A 1 96 ? 5.717 -6.176 -17.496 1.00 95.69 96 GLY A N 1
ATOM 686 C CA . GLY A 1 96 ? 5.630 -7.601 -17.837 1.00 95.69 96 GLY A CA 1
ATOM 687 C C . GLY A 1 96 ? 5.831 -8.580 -16.672 1.00 95.69 96 GLY A C 1
ATOM 688 O O . GLY A 1 96 ? 5.479 -9.744 -16.824 1.00 95.69 96 GLY A O 1
ATOM 689 N N . GLN A 1 97 ? 6.331 -8.136 -15.511 1.00 95.69 97 GLN A N 1
ATOM 690 C CA . GLN A 1 97 ? 6.503 -8.990 -14.322 1.00 95.69 97 GLN A CA 1
ATOM 691 C C . GLN A 1 97 ? 5.557 -8.619 -13.169 1.00 95.69 97 GLN A C 1
ATOM 693 O O . GLN A 1 97 ? 5.167 -9.485 -12.394 1.00 95.69 97 GLN A O 1
ATOM 698 N N . GLY A 1 98 ? 5.159 -7.348 -13.056 1.00 96.06 98 GLY A N 1
ATOM 699 C CA . GLY A 1 98 ? 4.310 -6.864 -11.967 1.00 96.06 98 GLY A CA 1
ATOM 700 C C . GLY A 1 98 ? 5.113 -6.374 -10.761 1.00 96.06 98 GLY A C 1
ATOM 701 O O . GLY A 1 98 ? 6.180 -5.780 -10.917 1.00 96.06 98 GLY A O 1
ATOM 702 N N . TYR A 1 99 ? 4.562 -6.549 -9.559 1.00 95.69 99 TYR A N 1
ATOM 703 C CA . TYR A 1 99 ? 5.156 -6.045 -8.320 1.00 95.69 99 TYR A CA 1
ATOM 704 C C . TYR A 1 99 ? 6.155 -7.035 -7.714 1.00 95.69 99 TYR A C 1
ATOM 706 O O . TYR A 1 99 ? 5.854 -8.216 -7.565 1.00 95.69 99 TYR A O 1
ATOM 714 N N . VAL A 1 100 ? 7.316 -6.530 -7.302 1.00 95.62 100 VAL A N 1
ATOM 715 C CA . VAL A 1 100 ? 8.385 -7.274 -6.630 1.00 95.62 100 VAL A CA 1
ATOM 716 C C . VAL A 1 100 ? 8.703 -6.579 -5.311 1.00 95.62 100 VAL A C 1
ATOM 718 O O . VAL A 1 100 ? 8.952 -5.372 -5.292 1.00 95.62 100 VAL A O 1
ATOM 721 N N . MET A 1 101 ? 8.724 -7.336 -4.211 1.00 93.44 101 MET A N 1
ATOM 722 C CA . MET A 1 101 ? 9.015 -6.845 -2.852 1.00 93.44 101 MET A CA 1
ATOM 723 C C . MET A 1 101 ? 10.516 -6.599 -2.629 1.00 93.44 101 MET A C 1
ATOM 725 O O . MET A 1 101 ? 11.082 -6.975 -1.610 1.00 93.44 101 MET A O 1
ATOM 729 N N . ASP A 1 102 ? 11.150 -5.971 -3.614 1.00 95.44 102 ASP A N 1
ATOM 730 C CA . ASP A 1 102 ? 12.536 -5.533 -3.615 1.00 95.44 102 ASP A CA 1
ATOM 731 C C . ASP A 1 102 ? 12.579 -4.146 -4.267 1.00 95.44 102 ASP A C 1
ATOM 733 O O . ASP A 1 102 ? 12.210 -3.961 -5.432 1.00 95.44 102 ASP A O 1
ATOM 737 N N . ALA A 1 103 ? 12.977 -3.142 -3.492 1.00 93.00 103 ALA A N 1
ATOM 738 C CA . ALA A 1 103 ? 13.038 -1.766 -3.958 1.00 93.00 103 ALA A CA 1
ATOM 739 C C . ALA A 1 103 ? 14.169 -1.545 -4.980 1.00 93.00 103 ALA A C 1
ATOM 741 O O . ALA A 1 103 ? 14.084 -0.624 -5.795 1.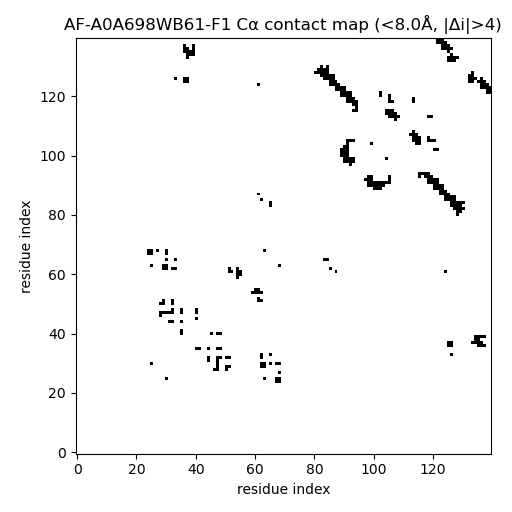00 93.00 103 ALA A O 1
ATOM 742 N N . ASP A 1 104 ? 15.202 -2.388 -4.956 1.00 95.38 104 ASP A N 1
ATOM 743 C CA . ASP A 1 104 ? 16.394 -2.261 -5.795 1.00 95.38 104 ASP A CA 1
ATOM 744 C C . ASP A 1 104 ? 16.286 -3.067 -7.092 1.00 9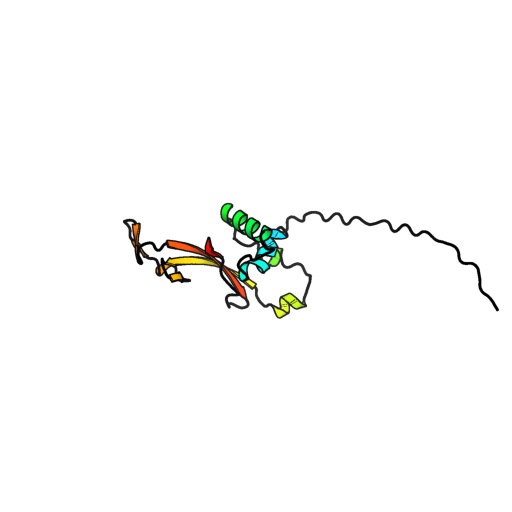5.38 104 ASP A C 1
ATOM 746 O O . ASP A 1 104 ? 17.075 -2.871 -8.021 1.00 95.38 104 ASP A 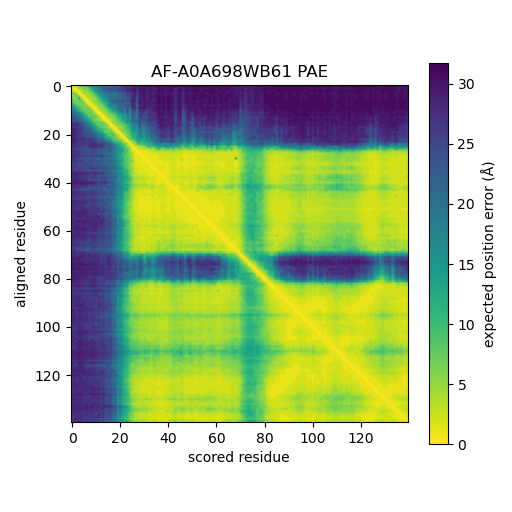O 1
ATOM 750 N N . ALA A 1 105 ? 15.227 -3.871 -7.226 1.00 96.62 105 ALA A N 1
ATOM 751 C CA . ALA A 1 105 ? 14.831 -4.467 -8.495 1.00 96.62 105 ALA A CA 1
ATOM 752 C C . ALA A 1 105 ? 14.526 -3.406 -9.572 1.00 96.62 105 ALA A C 1
ATOM 754 O O . ALA A 1 105 ? 14.656 -3.692 -10.762 1.00 96.62 105 ALA A O 1
ATOM 755 N N . CYS A 1 106 ? 14.175 -2.174 -9.177 1.00 97.12 106 CYS A N 1
ATOM 756 C CA . CYS A 1 106 ? 14.109 -1.020 -10.064 1.00 97.12 106 CYS A CA 1
ATOM 757 C C . CYS A 1 106 ? 15.205 0.005 -9.752 1.00 97.12 106 CYS A C 1
ATOM 759 O O . CYS A 1 106 ? 15.095 0.809 -8.821 1.00 97.12 106 CYS A O 1
ATOM 761 N N . ARG A 1 107 ? 16.249 0.025 -10.584 1.00 96.19 107 ARG A N 1
ATOM 762 C CA . ARG A 1 107 ? 17.350 0.989 -10.479 1.00 96.19 107 ARG A CA 1
ATOM 763 C C . ARG A 1 107 ? 17.067 2.216 -11.332 1.00 96.19 107 ARG A C 1
ATOM 765 O O . ARG A 1 107 ? 16.872 2.089 -12.537 1.00 96.19 107 ARG A O 1
ATOM 772 N N . ILE A 1 108 ? 17.087 3.392 -10.711 1.00 94.38 108 ILE A N 1
ATOM 773 C CA . ILE A 1 108 ? 16.913 4.687 -11.376 1.00 94.38 108 ILE A CA 1
ATOM 774 C C . ILE A 1 108 ? 18.287 5.349 -11.455 1.00 94.38 108 ILE A C 1
ATOM 776 O O . ILE A 1 108 ? 18.913 5.596 -10.425 1.00 94.38 108 ILE A O 1
ATOM 780 N N . SER A 1 109 ? 18.786 5.603 -12.662 1.00 94.06 109 SER A N 1
ATOM 781 C CA . SER A 1 109 ? 20.018 6.369 -12.849 1.00 94.06 109 SER A CA 1
ATOM 782 C C . SER A 1 109 ? 19.764 7.869 -12.726 1.00 94.06 109 SER A C 1
ATOM 784 O O . SER A 1 109 ? 18.639 8.347 -12.843 1.00 94.06 109 SER A O 1
ATOM 786 N N . TRP A 1 110 ? 20.839 8.630 -12.530 1.00 93.62 110 TRP A N 1
ATOM 787 C CA . TRP A 1 110 ? 20.802 10.090 -12.390 1.00 93.62 110 TRP A CA 1
ATOM 788 C C . TRP A 1 110 ? 20.103 10.818 -13.554 1.00 93.62 110 TRP A C 1
ATOM 790 O O . TRP A 1 110 ? 19.470 11.845 -13.349 1.00 93.62 110 TRP A O 1
ATOM 800 N N . ASN A 1 111 ? 20.175 10.261 -14.766 1.00 93.81 111 ASN A N 1
ATOM 801 C CA . ASN A 1 111 ? 19.505 10.771 -15.964 1.00 93.81 111 ASN A CA 1
ATOM 802 C C . ASN A 1 111 ? 18.058 10.265 -16.133 1.00 93.81 111 ASN A C 1
ATOM 804 O O . ASN A 1 111 ? 17.474 10.416 -17.201 1.00 93.81 111 ASN A O 1
ATOM 808 N N . GLY A 1 112 ? 17.487 9.631 -15.107 1.00 92.31 112 GLY A N 1
ATOM 809 C CA . GLY A 1 112 ? 16.100 9.169 -15.087 1.00 92.31 112 GLY A CA 1
ATOM 810 C C . GLY A 1 112 ? 15.840 7.851 -15.818 1.00 92.31 112 GLY A C 1
ATOM 811 O O . GLY A 1 112 ? 14.712 7.360 -15.777 1.00 92.31 112 GLY A O 1
ATOM 812 N N . HIS A 1 113 ? 16.843 7.237 -16.456 1.00 95.81 113 HIS A N 1
ATOM 813 C CA . HIS A 1 113 ? 16.658 5.907 -17.034 1.00 95.81 113 HIS A CA 1
ATOM 814 C C . HIS A 1 113 ? 16.468 4.850 -15.948 1.00 95.81 113 HIS A C 1
ATOM 816 O O . HIS A 1 113 ? 17.134 4.840 -14.912 1.00 95.81 113 HIS A O 1
ATOM 822 N N . THR A 1 114 ? 15.563 3.922 -16.219 1.00 97.06 114 THR A N 1
ATOM 823 C CA . THR A 1 114 ? 15.219 2.836 -15.311 1.00 97.06 114 THR A CA 1
ATOM 824 C C . THR A 1 114 ? 15.778 1.514 -15.812 1.00 97.06 114 THR A C 1
ATOM 826 O O . THR A 1 114 ? 15.869 1.262 -17.016 1.00 97.06 114 THR A O 1
ATOM 829 N N . ARG A 1 115 ? 16.198 0.657 -14.881 1.00 95.00 115 ARG A N 1
ATOM 830 C CA . ARG A 1 115 ? 16.586 -0.727 -15.154 1.00 95.00 115 ARG A CA 1
ATOM 831 C C . ARG A 1 115 ? 15.844 -1.665 -14.198 1.00 95.00 115 ARG A C 1
ATOM 833 O O . ARG A 1 115 ? 16.124 -1.586 -13.001 1.00 95.00 115 ARG A O 1
ATOM 840 N N . PRO A 1 116 ? 14.972 -2.559 -14.709 1.00 96.06 116 PRO A N 1
ATOM 841 C CA . PRO A 1 116 ? 14.545 -2.707 -16.112 1.00 96.06 116 PRO A CA 1
ATOM 842 C C . PRO A 1 116 ? 13.875 -1.453 -16.703 1.00 96.06 116 PRO A C 1
ATOM 844 O O . PRO A 1 116 ? 13.334 -0.632 -15.966 1.00 96.06 116 PRO A O 1
ATOM 847 N N . SER A 1 117 ? 13.919 -1.298 -18.031 1.00 96.56 117 SER A N 1
ATOM 848 C CA . SER A 1 117 ? 13.325 -0.130 -18.700 1.00 96.56 117 SER A CA 1
ATOM 849 C C . SER A 1 117 ? 11.838 -0.017 -18.370 1.00 96.56 117 SER A C 1
ATOM 851 O O . SER A 1 117 ? 11.103 -0.996 -18.473 1.00 96.56 117 SER A O 1
ATOM 853 N N . GLY A 1 118 ? 11.404 1.170 -17.949 1.00 95.69 118 GLY A N 1
ATOM 854 C CA . GLY A 1 118 ? 10.019 1.452 -17.569 1.00 95.69 118 GLY A CA 1
ATOM 855 C C . GLY A 1 118 ? 9.616 0.979 -16.167 1.00 95.69 118 GLY A C 1
ATOM 856 O O . GLY A 1 118 ? 8.453 1.140 -15.800 1.00 95.69 118 GLY A O 1
ATOM 857 N N . CYS A 1 119 ? 10.530 0.418 -15.367 1.00 97.44 119 CYS A N 1
ATOM 858 C CA . CYS A 1 119 ? 10.222 0.088 -13.976 1.00 97.44 119 CYS A CA 1
ATOM 859 C C . CYS A 1 119 ? 9.994 1.347 -13.127 1.00 97.44 119 CYS A C 1
ATOM 861 O O . CYS A 1 119 ? 10.429 2.447 -13.474 1.00 97.44 119 CYS A O 1
ATOM 863 N N . ARG A 1 120 ? 9.325 1.183 -11.984 1.00 96.44 120 ARG A N 1
ATOM 864 C CA . ARG A 1 120 ? 9.084 2.261 -11.014 1.00 96.44 120 ARG A CA 1
ATOM 865 C C . ARG A 1 120 ? 9.144 1.740 -9.586 1.00 96.44 120 ARG A C 1
ATOM 867 O O . ARG A 1 120 ? 8.645 0.653 -9.305 1.00 96.44 120 ARG A O 1
ATOM 874 N N . ARG A 1 121 ? 9.696 2.543 -8.677 1.00 96.50 121 ARG A N 1
ATOM 875 C CA . ARG A 1 121 ? 9.567 2.307 -7.234 1.00 96.50 121 ARG A CA 1
ATOM 876 C C . ARG A 1 121 ? 8.150 2.682 -6.800 1.00 96.50 121 ARG A C 1
ATOM 878 O O . ARG A 1 121 ? 7.603 3.685 -7.255 1.00 96.50 121 ARG A O 1
ATOM 885 N N . VAL A 1 122 ? 7.547 1.857 -5.957 1.00 96.31 122 VAL A N 1
ATOM 886 C CA . VAL A 1 122 ? 6.169 2.012 -5.476 1.00 96.31 122 VAL A CA 1
ATOM 887 C C . VAL A 1 122 ? 6.135 1.832 -3.971 1.00 96.31 122 VAL A C 1
ATOM 889 O O . VAL A 1 122 ? 6.873 1.011 -3.428 1.00 96.31 122 VAL A O 1
ATOM 892 N N . SER A 1 123 ? 5.291 2.596 -3.286 1.00 96.56 123 SER A N 1
ATOM 893 C CA . SER A 1 123 ? 5.097 2.377 -1.856 1.00 96.56 123 SER A CA 1
ATOM 894 C C . SER A 1 123 ? 4.163 1.196 -1.661 1.00 96.56 123 SER A C 1
ATOM 896 O O . SER A 1 123 ? 3.289 0.939 -2.490 1.00 96.56 123 SER A O 1
ATOM 898 N N . TYR A 1 124 ? 4.329 0.480 -0.558 1.00 96.06 124 TYR A N 1
ATOM 899 C CA . TYR A 1 124 ? 3.373 -0.535 -0.158 1.00 96.06 124 TYR A CA 1
ATOM 900 C C . TYR A 1 124 ? 3.125 -0.510 1.339 1.00 96.06 124 TYR A C 1
ATOM 902 O O . TYR A 1 124 ? 3.913 0.015 2.128 1.00 96.06 124 TYR A O 1
ATOM 910 N N . THR A 1 125 ? 2.009 -1.107 1.732 1.00 96.25 125 THR A N 1
ATOM 911 C CA . THR A 1 125 ? 1.716 -1.453 3.119 1.00 96.25 125 THR A CA 1
ATOM 912 C C . THR A 1 125 ? 1.229 -2.887 3.196 1.00 96.25 125 THR A C 1
ATOM 914 O O . THR A 1 125 ? 0.437 -3.306 2.358 1.00 96.25 125 THR A O 1
ATOM 917 N N . ALA A 1 126 ? 1.709 -3.634 4.185 1.00 94.50 126 ALA A N 1
ATOM 918 C CA . ALA A 1 126 ? 1.337 -5.022 4.421 1.00 94.50 126 ALA A CA 1
ATOM 919 C C . ALA A 1 126 ? 1.064 -5.268 5.907 1.00 94.50 126 ALA A C 1
ATOM 921 O O . ALA A 1 126 ? 1.652 -4.609 6.774 1.00 94.50 126 ALA A O 1
ATOM 922 N N . ILE A 1 127 ? 0.182 -6.230 6.177 1.00 92.94 127 ILE A N 1
ATOM 923 C CA . ILE A 1 127 ? -0.045 -6.762 7.520 1.00 92.94 127 ILE A CA 1
ATOM 924 C C . ILE A 1 127 ? 0.839 -7.984 7.712 1.00 92.94 127 ILE A C 1
ATOM 926 O O . ILE A 1 127 ? 1.027 -8.777 6.791 1.00 92.94 127 ILE A O 1
ATOM 930 N N . TYR A 1 128 ? 1.365 -8.132 8.916 1.00 91.88 128 TYR A N 1
ATOM 931 C CA . TYR A 1 128 ? 2.102 -9.299 9.352 1.00 91.88 128 TYR A CA 1
ATOM 932 C C . TYR A 1 128 ? 1.443 -9.865 10.598 1.00 91.88 128 TYR A C 1
ATOM 934 O O . TYR A 1 128 ? 1.042 -9.109 11.478 1.00 91.88 128 TYR A O 1
ATOM 942 N N . GLN A 1 129 ? 1.381 -11.185 10.671 1.00 90.06 129 GLN A N 1
ATOM 943 C CA . GLN A 1 129 ? 0.913 -11.944 11.815 1.00 90.06 129 GLN A CA 1
ATOM 944 C C . GLN A 1 129 ? 2.074 -12.794 12.316 1.00 90.06 129 GLN A C 1
ATOM 946 O O . GLN A 1 129 ? 2.607 -13.611 11.565 1.00 90.06 129 GLN A O 1
ATOM 951 N N . ASN A 1 130 ? 2.515 -12.565 13.553 1.00 89.50 130 ASN A N 1
ATOM 952 C CA . ASN A 1 130 ? 3.684 -13.242 14.131 1.00 89.50 130 ASN A CA 1
ATOM 953 C C . ASN A 1 130 ? 4.934 -13.146 13.228 1.00 89.50 130 ASN A C 1
ATOM 955 O O . ASN A 1 130 ? 5.684 -14.105 13.056 1.00 89.50 130 ASN A O 1
ATOM 959 N N . GLY A 1 131 ? 5.125 -11.994 12.577 1.00 89.00 131 GLY A N 1
ATOM 960 C CA . GLY A 1 131 ? 6.242 -11.751 11.658 1.00 89.00 131 GLY A CA 1
ATOM 961 C C . GLY A 1 131 ? 6.087 -12.335 10.246 1.00 89.00 131 GLY A C 1
ATOM 962 O O . GLY A 1 131 ? 6.914 -12.025 9.388 1.00 89.00 131 GLY A O 1
ATOM 963 N N . VAL A 1 132 ? 5.027 -13.096 9.960 1.00 91.50 132 VAL A N 1
ATOM 964 C CA . VAL A 1 132 ? 4.718 -13.634 8.624 1.00 91.50 132 VAL A CA 1
ATOM 965 C C . VAL A 1 132 ? 3.736 -12.712 7.907 1.00 91.50 132 VAL A C 1
ATOM 967 O O . VAL A 1 132 ? 2.758 -12.275 8.502 1.00 91.50 132 VAL A O 1
ATOM 970 N N . MET A 1 133 ? 3.986 -12.387 6.636 1.00 91.50 133 MET A N 1
ATOM 971 C CA . MET A 1 133 ? 3.088 -11.523 5.860 1.00 91.50 133 MET A CA 1
ATOM 972 C C . MET A 1 133 ? 1.721 -12.193 5.689 1.00 91.50 133 MET A C 1
ATOM 974 O O . MET A 1 133 ? 1.641 -13.328 5.224 1.00 91.50 133 MET A O 1
ATOM 978 N N . LEU A 1 134 ? 0.656 -11.478 6.043 1.00 91.94 134 LEU A N 1
ATOM 979 C CA . LEU A 1 134 ? -0.715 -11.950 5.915 1.00 91.94 134 LEU A CA 1
ATOM 980 C C . LEU A 1 134 ? -1.330 -11.389 4.633 1.00 91.94 134 LEU A C 1
ATOM 982 O O . LEU A 1 134 ? -1.457 -10.174 4.466 1.00 91.94 134 LEU A O 1
ATOM 986 N N . GLY A 1 135 ? -1.735 -12.292 3.742 1.00 90.44 135 GLY A N 1
ATOM 987 C CA . GLY A 1 135 ? -2.411 -11.943 2.498 1.00 90.44 135 GLY A CA 1
ATOM 988 C C . GLY A 1 135 ? -1.535 -11.134 1.540 1.00 90.44 135 GLY A C 1
ATOM 989 O O . GLY A 1 135 ? -0.335 -11.373 1.415 1.00 90.44 135 GLY A O 1
ATOM 990 N N . SER A 1 136 ? -2.156 -10.200 0.821 1.00 90.50 136 SER A N 1
ATOM 991 C CA . SER A 1 136 ? -1.490 -9.374 -0.188 1.00 90.50 136 SER A CA 1
ATOM 992 C C . SER A 1 136 ? -1.173 -7.968 0.333 1.00 90.50 136 SER A C 1
ATOM 994 O O . SER A 1 136 ? -2.026 -7.343 0.969 1.00 90.50 136 SER A O 1
ATOM 996 N N . PRO A 1 137 ? 0.009 -7.408 0.013 1.00 93.88 137 PRO A N 1
ATOM 997 C CA . PRO A 1 137 ? 0.298 -6.004 0.272 1.00 93.88 137 PRO A CA 1
ATOM 998 C C . PRO A 1 137 ? -0.603 -5.093 -0.571 1.00 93.88 137 PRO A C 1
ATOM 1000 O O . PRO A 1 137 ? -1.121 -5.473 -1.623 1.00 93.88 137 PRO A O 1
ATOM 1003 N N . GLN A 1 138 ? -0.742 -3.848 -0.131 1.00 95.44 138 GLN A N 1
ATOM 1004 C CA . GLN A 1 138 ? -1.406 -2.790 -0.879 1.00 95.44 138 GLN A CA 1
ATOM 1005 C C . GLN A 1 138 ? -0.396 -1.765 -1.363 1.00 95.44 138 GLN A C 1
ATOM 1007 O O . GLN A 1 138 ? 0.197 -1.044 -0.561 1.00 95.44 138 GLN A O 1
ATOM 1012 N N . PHE A 1 139 ? -0.222 -1.724 -2.684 1.00 94.75 139 PHE A N 1
ATOM 1013 C CA . PHE A 1 139 ? 0.647 -0.785 -3.387 1.00 94.75 139 PHE A CA 1
ATOM 1014 C C . PHE A 1 139 ? -0.091 0.523 -3.688 1.00 94.75 139 PHE A C 1
ATOM 1016 O O . PHE A 1 139 ? -1.285 0.503 -4.003 1.00 94.75 139 PHE A O 1
ATOM 1023 N N . TYR A 1 140 ? 0.614 1.652 -3.619 1.00 92.50 140 TYR A N 1
ATOM 1024 C CA . TYR A 1 140 ? 0.070 2.981 -3.912 1.00 92.50 140 TYR A CA 1
ATOM 1025 C C . TYR A 1 140 ? 1.136 3.964 -4.403 1.00 92.50 140 TYR A C 1
ATOM 1027 O O . TYR A 1 140 ? 2.348 3.739 -4.159 1.00 92.50 140 TYR A O 1
#

Secondary structure (DSSP, 8-state):
-----------------------SSSPHHHHHHHHHTTTTS-TT-HHHHHHHHHHHHTTS-SS--GGGT--S--HHHHHHH--EEEEEEEEEEETTTEEES-STTSEE-TTS-EESTT-EEEEEEEEEETTEEEEEEEE-

Solvent-accessible surface area (backbone atoms only — not comparable to full-atom values): 8472 Å² total; per-residue (Å²): 141,84,85,85,90,83,84,90,77,89,76,82,78,77,80,78,77,77,75,76,70,84,64,94,50,61,49,71,39,37,40,41,32,74,71,28,39,31,69,54,44,50,93,91,22,63,60,18,49,50,38,30,53,52,27,46,77,67,74,42,66,62,55,64,63,63,77,59,53,62,62,92,84,44,79,71,52,58,74,72,53,54,55,73,45,78,50,73,53,60,19,12,38,37,76,99,74,45,80,41,96,38,42,72,66,28,40,71,46,98,87,69,52,35,42,54,73,79,27,39,72,35,40,35,39,35,40,23,39,73,84,40,76,38,74,40,62,44,73,100

Sequence (140 aa):
MKPTTTIIALSFAVPLLAISLPSRAASQDECAIWLCLPAGFGQGCDAAKSAFKKRIRKGKSPLPSFSSCATDTGDSLGSAVGELTQKSGVASWIPGQGYVMDADACRISWNGHTRPSGCRRVSYTAIYQNGVMLGSPQFY

Foldseek 3Di:
DDDDDDDDDDDPPDPPPPPPDPDPQQPPLLLCLLVCFLVPNPPPNVSVVVQLVVCVVVVHDSGDDNVSNPDVPDPPCDVVQADKDKDKDKWKQDPPPGIGRDQPCWDADPVGAIVVGPMDIWMWMFIDGPNHTRHDIHTD